Protein AF-A0AA35XYE5-F1 (afdb_monomer_lite)

Secondary structure (DSSP, 8-state):
------SS-TT---HHHHHHHHHHHT--HHHHHHHH---HHHHHHHHTT-S---HHHHHHHHHHHHHTTEEEPSSS-EEE--EEEEEETTS-STT--TT-EEEEEE-TTS-EEEEETTTTEEEEEPPPPSSSGGGGGB--TT-EEEEEEEEEEEETTTEEEEEEEEEEPP-

Foldseek 3Di:
DDPDPPDDPFQFAALLLLVVLCVVVVHDLVRLCVQLVPHSVLNVCRNVVHDDRDPSSRVSSVVSSVQLQWDDDPDNDIDRQKAKFKAFPPPPCPVPDFFFKWAWADDVVDAIWIATPVVRDIGGTHDADPDDDRRVRYDDHGWIFTWHDWDWDQDPPRGIMIMTMGRTDDD

Structure (mmCIF, N/CA/C/O backbone):
data_AF-A0AA35XYE5-F1
#
_entry.id   AF-A0AA35XYE5-F1
#
loop_
_atom_site.group_PDB
_atom_site.id
_atom_site.type_symbol
_atom_site.label_atom_id
_atom_site.label_alt_id
_atom_site.label_comp_id
_atom_site.label_asym_id
_atom_site.label_entity_id
_atom_site.label_seq_id
_atom_site.pdbx_PDB_ins_code
_atom_site.Cartn_x
_atom_site.Cartn_y
_atom_site.Cartn_z
_atom_site.occupancy
_atom_site.B_iso_or_equiv
_atom_site.auth_seq_id
_atom_site.auth_comp_id
_atom_site.auth_asym_id
_atom_site.auth_atom_id
_atom_site.pdbx_PDB_model_num
ATOM 1 N N . MET A 1 1 ? 33.658 16.840 -11.498 1.00 44.03 1 MET A N 1
ATOM 2 C CA . MET A 1 1 ? 32.691 17.899 -11.143 1.00 44.03 1 MET A CA 1
ATOM 3 C C . MET A 1 1 ? 32.226 18.553 -12.427 1.00 44.03 1 MET A C 1
ATOM 5 O O . MET A 1 1 ? 33.069 19.090 -13.125 1.00 44.03 1 MET A O 1
ATOM 9 N N . ASN A 1 2 ? 30.936 18.456 -12.747 1.00 29.61 2 ASN A N 1
ATOM 10 C CA . ASN A 1 2 ? 30.182 19.556 -13.344 1.00 29.61 2 ASN A CA 1
ATOM 11 C C . ASN A 1 2 ? 28.693 19.303 -13.117 1.00 29.61 2 ASN A C 1
ATOM 13 O O . ASN A 1 2 ? 28.099 18.370 -13.646 1.00 29.61 2 ASN A O 1
ATOM 17 N N . ALA A 1 3 ? 28.139 20.131 -12.239 1.00 42.34 3 ALA A N 1
ATOM 18 C CA . ALA A 1 3 ? 26.723 20.276 -11.997 1.00 42.34 3 ALA A CA 1
ATOM 19 C C . ALA A 1 3 ? 26.145 21.119 -13.141 1.00 42.34 3 ALA A C 1
ATOM 21 O O . ALA A 1 3 ? 26.309 22.333 -13.128 1.00 42.34 3 ALA A O 1
ATOM 22 N N . SER A 1 4 ? 25.531 20.489 -14.147 1.00 43.84 4 SER A N 1
ATOM 23 C CA . SER A 1 4 ? 24.772 21.215 -15.181 1.00 43.84 4 SER A CA 1
ATOM 24 C C . SER A 1 4 ? 23.775 20.345 -15.966 1.00 43.84 4 SER A C 1
ATOM 26 O O . SER A 1 4 ? 23.564 20.578 -17.148 1.00 43.84 4 SER A O 1
ATOM 28 N N . GLU A 1 5 ? 23.124 19.370 -15.325 1.00 40.25 5 GLU A N 1
ATOM 29 C CA . GLU A 1 5 ? 21.959 18.662 -15.903 1.00 40.25 5 GLU A CA 1
ATOM 30 C C . GLU A 1 5 ? 20.871 18.426 -14.839 1.00 40.25 5 GLU A C 1
ATOM 32 O O . GLU A 1 5 ? 20.213 17.391 -14.779 1.00 40.25 5 GLU A O 1
ATOM 37 N N . LYS A 1 6 ? 20.670 19.402 -13.943 1.00 41.97 6 LYS A N 1
ATOM 38 C CA . LYS A 1 6 ? 19.519 19.408 -13.028 1.00 41.97 6 LYS A CA 1
ATOM 39 C C . LYS A 1 6 ? 18.298 19.969 -13.756 1.00 41.97 6 LYS A C 1
ATOM 41 O O . LYS A 1 6 ? 17.908 21.110 -13.544 1.00 41.97 6 LYS A O 1
ATOM 46 N N . GLY A 1 7 ? 17.732 19.159 -14.640 1.00 36.69 7 GLY A N 1
ATOM 47 C CA . GLY A 1 7 ? 16.488 19.442 -15.343 1.00 36.69 7 GLY A CA 1
ATOM 48 C C . GLY A 1 7 ? 15.823 18.134 -15.753 1.00 36.69 7 GLY A C 1
ATOM 49 O O . GLY A 1 7 ? 16.265 17.487 -16.692 1.00 36.69 7 GLY A O 1
ATOM 50 N N . THR A 1 8 ? 14.759 17.760 -15.038 1.00 35.00 8 THR A N 1
ATOM 51 C CA . THR A 1 8 ? 13.732 16.813 -15.514 1.00 35.00 8 THR A CA 1
ATOM 52 C C . THR A 1 8 ? 14.114 15.321 -15.601 1.00 35.00 8 THR A C 1
ATOM 54 O O . THR A 1 8 ? 13.847 14.671 -16.605 1.00 35.00 8 THR A O 1
ATOM 57 N N . TYR A 1 9 ? 14.635 14.721 -14.522 1.00 42.94 9 TYR A N 1
ATOM 58 C CA . TYR A 1 9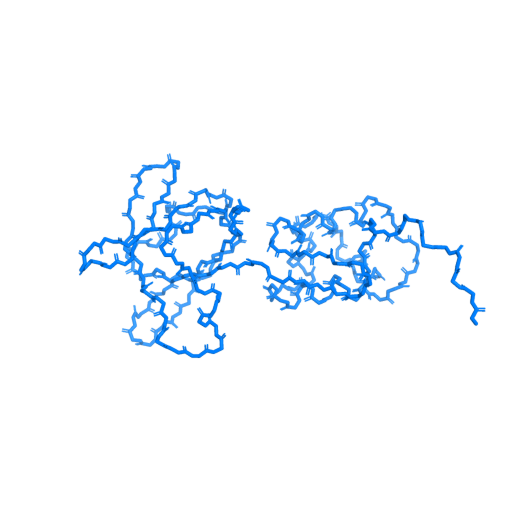 ? 14.663 13.247 -14.356 1.00 42.94 9 TYR A CA 1
ATOM 59 C C . TYR A 1 9 ? 13.956 12.754 -13.072 1.00 42.94 9 TYR A C 1
ATOM 61 O O . TYR A 1 9 ? 14.234 11.668 -12.582 1.00 42.94 9 TYR A O 1
ATOM 69 N N . SER A 1 10 ? 12.986 13.516 -12.552 1.00 53.81 10 SER A N 1
ATOM 70 C CA . SER A 1 10 ? 12.142 13.146 -11.389 1.00 53.81 10 SER A CA 1
ATOM 71 C C . SER A 1 10 ? 11.031 12.113 -11.727 1.00 53.81 10 SER A C 1
ATOM 73 O O . SER A 1 10 ? 10.272 11.644 -10.877 1.00 53.81 10 SER A O 1
ATOM 75 N N . ALA A 1 11 ? 10.906 11.724 -13.003 1.00 61.72 11 ALA A N 1
ATOM 76 C CA . ALA A 1 11 ? 9.786 10.918 -13.500 1.00 61.72 11 ALA A CA 1
ATOM 77 C C . ALA A 1 11 ? 10.016 9.390 -13.468 1.00 61.72 11 ALA A C 1
ATOM 79 O O . ALA A 1 11 ? 9.043 8.633 -13.482 1.00 61.72 11 ALA A O 1
ATOM 80 N N . ILE A 1 12 ? 11.264 8.915 -13.422 1.00 83.44 12 ILE A N 1
ATOM 81 C CA . ILE A 1 12 ? 11.596 7.497 -13.639 1.00 83.44 12 ILE A CA 1
ATOM 82 C C . ILE A 1 12 ? 11.957 6.823 -12.314 1.00 83.44 12 ILE A C 1
ATOM 84 O O . ILE A 1 12 ? 12.936 7.202 -11.681 1.00 83.44 12 ILE A O 1
ATOM 88 N N . VAL A 1 13 ? 11.201 5.789 -11.930 1.00 91.25 13 VAL A N 1
ATOM 89 C CA . VAL A 1 13 ? 11.559 4.929 -10.790 1.00 91.25 13 VAL A CA 1
ATOM 90 C C . VAL A 1 13 ? 12.762 4.053 -11.131 1.00 91.25 13 VAL A C 1
ATOM 92 O O . VAL A 1 13 ? 12.836 3.489 -12.227 1.00 91.25 13 VAL A O 1
ATOM 95 N N . THR A 1 14 ? 13.704 3.917 -10.199 1.00 92.81 14 THR A N 1
ATOM 96 C CA . THR A 1 14 ? 14.903 3.089 -10.391 1.00 92.81 14 THR A CA 1
ATOM 97 C C . THR A 1 14 ? 14.661 1.623 -9.994 1.00 92.81 14 THR A C 1
ATOM 99 O O . THR A 1 14 ? 13.768 1.322 -9.194 1.00 92.81 14 THR A O 1
ATOM 102 N N . PRO A 1 15 ? 15.478 0.668 -10.487 1.00 94.31 15 PRO A N 1
ATOM 103 C CA . PRO A 1 15 ? 15.448 -0.721 -10.019 1.00 94.31 15 PRO A CA 1
ATOM 104 C C . PRO A 1 15 ? 15.622 -0.855 -8.500 1.00 94.31 15 PRO A C 1
ATOM 106 O O . PRO A 1 15 ? 14.978 -1.692 -7.868 1.00 94.31 15 PRO A O 1
ATOM 109 N N . GLY A 1 16 ? 16.488 -0.022 -7.910 1.00 93.94 16 GLY A N 1
ATOM 110 C CA . GLY A 1 16 ? 16.721 0.017 -6.466 1.00 93.94 16 GLY A CA 1
ATOM 111 C C . GLY A 1 16 ? 15.482 0.468 -5.700 1.00 93.94 16 GLY A C 1
ATOM 112 O O . GLY A 1 16 ? 15.083 -0.200 -4.746 1.00 93.94 16 GLY A O 1
ATOM 113 N N . GLN A 1 17 ? 14.829 1.529 -6.175 1.00 95.06 17 GLN A N 1
ATOM 114 C CA . GLN A 1 17 ? 13.583 2.025 -5.600 1.00 95.06 17 GLN A CA 1
ATOM 115 C C . GLN A 1 17 ? 12.458 0.992 -5.682 1.00 95.06 17 GLN A C 1
ATOM 117 O O . GLN A 1 17 ? 11.778 0.758 -4.688 1.00 95.06 17 GLN A O 1
ATOM 122 N N . VAL A 1 18 ? 12.288 0.308 -6.818 1.00 96.19 18 VAL A N 1
ATOM 123 C CA . VAL A 1 18 ? 11.264 -0.743 -6.936 1.00 96.19 18 VAL A CA 1
ATOM 124 C C . VAL A 1 18 ? 11.517 -1.878 -5.943 1.00 96.19 18 VAL A C 1
ATOM 126 O O . VAL A 1 18 ? 10.587 -2.282 -5.248 1.00 96.19 18 VAL A O 1
ATOM 129 N N . ARG A 1 19 ? 12.766 -2.340 -5.781 1.00 96.38 19 ARG A N 1
ATOM 130 C CA . ARG A 1 19 ? 13.094 -3.353 -4.760 1.00 96.38 19 ARG A CA 1
ATOM 131 C C . ARG A 1 19 ? 12.811 -2.864 -3.339 1.00 96.38 19 ARG A C 1
ATOM 133 O O . ARG A 1 19 ? 12.263 -3.623 -2.542 1.00 96.38 19 ARG A O 1
ATOM 140 N N . ALA A 1 20 ? 13.180 -1.623 -3.024 1.00 95.62 20 ALA A N 1
ATOM 141 C CA . ALA A 1 20 ? 12.964 -1.030 -1.705 1.00 95.62 20 ALA A CA 1
ATOM 142 C C . ALA A 1 20 ? 11.468 -0.892 -1.383 1.00 95.62 20 ALA A C 1
ATOM 144 O O . ALA A 1 20 ? 11.019 -1.359 -0.338 1.00 95.62 20 ALA A O 1
ATOM 145 N N . ALA A 1 21 ? 10.686 -0.347 -2.316 1.00 96.19 21 ALA A N 1
ATOM 146 C CA . ALA A 1 21 ? 9.233 -0.237 -2.226 1.00 96.19 21 ALA A CA 1
ATOM 147 C C . ALA A 1 21 ? 8.584 -1.606 -1.973 1.00 96.19 21 ALA A C 1
ATOM 149 O O . ALA A 1 21 ? 7.776 -1.787 -1.063 1.00 96.19 21 ALA A O 1
ATOM 150 N N . ARG A 1 22 ? 9.008 -2.617 -2.736 1.00 96.31 22 ARG A N 1
ATOM 151 C CA . ARG A 1 22 ? 8.507 -3.985 -2.606 1.00 96.31 22 ARG A CA 1
ATOM 152 C C . ARG A 1 22 ? 8.861 -4.604 -1.248 1.00 96.31 22 ARG A C 1
ATOM 154 O O . ARG A 1 22 ? 8.051 -5.340 -0.688 1.00 96.31 22 ARG A O 1
ATOM 161 N N . ALA A 1 23 ? 10.031 -4.276 -0.696 1.00 94.81 23 ALA A N 1
ATOM 162 C CA . ALA A 1 23 ? 10.437 -4.692 0.644 1.00 94.81 23 ALA A CA 1
ATOM 163 C C . ALA A 1 23 ? 9.589 -4.032 1.747 1.00 94.81 23 ALA A C 1
ATOM 165 O O . ALA A 1 23 ? 9.151 -4.742 2.650 1.00 94.81 23 ALA A O 1
ATOM 166 N N . PHE A 1 24 ? 9.285 -2.730 1.652 1.00 92.56 24 PHE A N 1
ATOM 167 C CA . PHE A 1 24 ? 8.374 -2.049 2.590 1.00 92.56 24 PHE A CA 1
ATOM 168 C C . PHE A 1 24 ? 6.980 -2.687 2.611 1.00 92.56 24 PHE A C 1
ATOM 170 O O . PHE A 1 24 ? 6.405 -2.949 3.671 1.00 92.56 24 PHE A O 1
ATOM 177 N N . LEU A 1 25 ? 6.459 -3.004 1.426 1.00 92.38 25 LEU A N 1
ATOM 178 C CA . LEU A 1 25 ? 5.153 -3.641 1.259 1.00 92.38 25 LEU A CA 1
ATOM 179 C C . LEU A 1 25 ? 5.158 -5.133 1.649 1.00 92.38 25 LEU A C 1
ATOM 181 O O . LEU A 1 25 ? 4.101 -5.733 1.870 1.00 92.38 25 LEU A O 1
ATOM 185 N N . GLY A 1 26 ? 6.340 -5.747 1.756 1.00 92.62 26 GLY A N 1
ATOM 186 C CA . GLY A 1 26 ? 6.492 -7.190 1.933 1.00 92.62 26 GLY A CA 1
ATOM 187 C C . GLY A 1 26 ? 5.952 -7.988 0.743 1.00 92.62 26 GLY A C 1
ATOM 188 O O . GLY A 1 26 ? 5.452 -9.094 0.930 1.00 92.62 26 GLY A O 1
ATOM 189 N N . TRP A 1 27 ? 5.993 -7.415 -0.462 1.00 95.44 27 TRP A N 1
ATOM 190 C CA . TRP A 1 27 ? 5.509 -8.044 -1.689 1.00 95.44 27 TRP A CA 1
ATOM 191 C C . TRP A 1 27 ? 6.585 -8.935 -2.320 1.00 95.44 27 TRP A C 1
ATOM 193 O O . TRP A 1 27 ? 7.779 -8.613 -2.356 1.00 95.44 27 TRP A O 1
ATOM 203 N N . SER A 1 28 ? 6.167 -10.065 -2.882 1.00 97.00 28 SER A N 1
ATOM 204 C CA . SER A 1 28 ? 7.027 -10.863 -3.757 1.00 97.00 28 SER A CA 1
ATOM 205 C C . SER A 1 28 ? 7.089 -10.237 -5.160 1.00 97.00 28 SER A C 1
ATOM 207 O O . SER A 1 28 ? 6.324 -9.331 -5.497 1.00 97.00 28 SER A O 1
ATOM 209 N N . GLN A 1 29 ? 8.007 -10.707 -6.008 1.00 98.00 29 GLN A N 1
ATOM 210 C CA . GLN A 1 29 ? 7.992 -10.333 -7.429 1.00 98.00 29 GLN A CA 1
ATOM 211 C C . GLN A 1 29 ? 6.716 -10.818 -8.133 1.00 98.00 29 GLN A C 1
ATOM 213 O O . GLN A 1 29 ? 6.258 -10.162 -9.063 1.00 98.00 29 GLN A O 1
ATOM 218 N N . ASP A 1 30 ? 6.145 -11.945 -7.695 1.00 98.06 30 ASP A N 1
ATOM 219 C CA . ASP A 1 30 ? 4.867 -12.447 -8.210 1.00 98.06 30 ASP A CA 1
ATOM 220 C C . ASP A 1 30 ? 3.721 -11.500 -7.853 1.00 98.06 30 ASP A C 1
ATOM 222 O O . ASP A 1 30 ? 2.976 -11.088 -8.735 1.00 98.06 30 ASP A O 1
ATOM 226 N N . GLU A 1 31 ? 3.661 -11.062 -6.596 1.00 96.62 31 GLU A N 1
ATOM 227 C CA . GLU A 1 31 ? 2.663 -10.109 -6.102 1.00 96.62 31 GLU A CA 1
ATOM 228 C C . GLU A 1 31 ? 2.724 -8.785 -6.882 1.00 96.62 31 GLU A C 1
ATOM 230 O O . GLU A 1 31 ? 1.713 -8.305 -7.395 1.00 96.62 31 GLU A O 1
ATOM 235 N N . LEU A 1 32 ? 3.921 -8.202 -7.043 1.00 97.81 32 LEU A N 1
ATOM 236 C CA . LEU A 1 32 ? 4.065 -6.968 -7.822 1.00 97.81 32 LEU A CA 1
ATOM 237 C C . LEU A 1 32 ? 3.729 -7.194 -9.302 1.00 97.81 32 LEU A C 1
ATOM 239 O O . LEU A 1 32 ? 3.139 -6.317 -9.930 1.00 97.81 32 LEU A O 1
ATOM 243 N N . SER A 1 33 ? 4.074 -8.351 -9.868 1.00 98.31 33 SER A N 1
ATOM 244 C CA . SER A 1 33 ? 3.712 -8.703 -11.244 1.00 98.31 33 SER A CA 1
ATOM 245 C C . SER A 1 33 ? 2.193 -8.757 -11.428 1.00 98.31 33 SER A C 1
ATOM 247 O O . SER A 1 33 ? 1.667 -8.174 -12.377 1.00 98.31 33 SER A O 1
ATOM 249 N N . GLU A 1 34 ? 1.482 -9.394 -10.500 1.00 97.44 34 GLU A N 1
ATOM 250 C CA . GLU A 1 34 ? 0.028 -9.522 -10.529 1.00 97.44 34 GLU A CA 1
ATOM 251 C C . GLU A 1 34 ? -0.679 -8.174 -10.367 1.00 97.44 34 GLU A C 1
ATOM 253 O O . GLU A 1 34 ? -1.616 -7.879 -11.119 1.00 97.44 34 GLU A O 1
ATOM 258 N N . ARG A 1 35 ? -0.211 -7.337 -9.435 1.00 95.75 35 ARG A N 1
ATOM 259 C CA . ARG A 1 35 ? -0.783 -6.009 -9.172 1.00 95.75 35 ARG A CA 1
ATOM 260 C C . ARG A 1 35 ? -0.515 -5.032 -10.318 1.00 95.75 35 ARG A C 1
ATOM 262 O O . ARG A 1 35 ? -1.442 -4.389 -10.795 1.00 95.75 35 ARG A O 1
ATOM 269 N N . SER A 1 36 ? 0.720 -4.983 -10.822 1.00 97.00 36 SER A N 1
ATOM 270 C CA . SER A 1 36 ? 1.118 -4.036 -11.881 1.00 97.00 36 SER A CA 1
ATOM 271 C C . SER A 1 36 ? 0.787 -4.480 -13.302 1.00 97.00 36 SER A C 1
ATOM 273 O O . SER A 1 36 ? 0.973 -3.715 -14.249 1.00 97.00 36 SER A O 1
ATOM 275 N N . LYS A 1 37 ? 0.366 -5.738 -13.481 1.00 97.81 37 LYS A N 1
ATOM 276 C CA . LYS A 1 37 ? 0.199 -6.390 -14.792 1.00 97.81 37 LYS A CA 1
ATOM 277 C C . LYS A 1 37 ? 1.479 -6.406 -15.641 1.00 97.81 37 LYS A C 1
ATOM 279 O O . LYS A 1 37 ? 1.436 -6.716 -16.832 1.00 97.81 37 LYS A O 1
ATOM 284 N N . VAL A 1 38 ? 2.637 -6.132 -15.039 1.00 97.69 38 VAL A N 1
ATOM 285 C CA . VAL A 1 38 ? 3.946 -6.290 -15.675 1.00 97.69 38 VAL A CA 1
ATOM 286 C C . VAL A 1 38 ? 4.365 -7.753 -15.553 1.00 97.69 38 VAL A C 1
ATOM 288 O O . VAL A 1 38 ? 4.408 -8.270 -14.439 1.00 97.69 38 VAL A O 1
ATOM 291 N N . PRO A 1 39 ? 4.734 -8.443 -16.648 1.00 97.81 39 PRO A N 1
ATOM 292 C CA . PRO A 1 39 ? 5.170 -9.833 -16.568 1.00 97.81 39 PRO A CA 1
ATOM 293 C C . PRO A 1 39 ? 6.368 -10.011 -15.628 1.00 97.81 39 PRO A C 1
ATOM 295 O O . PRO A 1 39 ? 7.351 -9.274 -15.736 1.00 97.81 39 PRO A O 1
ATOM 298 N N . LYS A 1 40 ? 6.345 -11.041 -14.771 1.00 97.75 40 LYS A N 1
ATOM 299 C CA . LYS A 1 40 ? 7.413 -11.325 -13.795 1.00 97.75 40 LYS A CA 1
ATOM 300 C C . LYS A 1 40 ? 8.813 -11.318 -14.410 1.00 97.75 40 LYS A C 1
ATOM 302 O O . LYS A 1 40 ? 9.734 -10.741 -13.846 1.00 97.75 40 LYS A O 1
ATOM 307 N N . ARG A 1 41 ? 8.987 -11.914 -15.598 1.00 97.00 41 ARG A N 1
ATOM 308 C CA . ARG A 1 41 ? 10.283 -11.926 -16.302 1.00 97.00 41 ARG A CA 1
ATOM 309 C C . ARG A 1 41 ? 10.772 -10.512 -16.639 1.00 97.00 41 ARG A C 1
ATOM 311 O O . ARG A 1 41 ? 11.967 -10.248 -16.550 1.00 97.00 41 ARG A O 1
ATOM 318 N N . THR A 1 42 ? 9.864 -9.615 -17.014 1.00 96.31 42 THR A N 1
ATOM 319 C CA . THR A 1 42 ? 10.170 -8.201 -17.262 1.00 96.31 42 THR A CA 1
ATOM 320 C C . THR A 1 42 ? 10.541 -7.494 -15.964 1.00 96.31 42 THR A C 1
ATOM 322 O O . THR A 1 42 ? 11.532 -6.772 -15.946 1.00 96.31 42 THR A O 1
ATOM 325 N N . LEU A 1 43 ? 9.804 -7.750 -14.877 1.00 96.81 43 LEU A N 1
ATOM 326 C CA . LEU A 1 43 ? 10.112 -7.204 -13.554 1.00 96.81 43 LEU A CA 1
ATOM 327 C C . LEU A 1 43 ? 11.494 -7.653 -13.054 1.00 96.81 43 LEU A C 1
ATOM 329 O O . LEU A 1 43 ? 12.262 -6.816 -12.601 1.00 96.81 43 LEU A O 1
ATOM 333 N N . ILE A 1 44 ? 11.845 -8.937 -13.187 1.00 97.12 44 ILE A N 1
ATOM 334 C CA . ILE A 1 44 ? 13.166 -9.461 -12.795 1.00 97.12 44 ILE A CA 1
ATOM 335 C C . ILE A 1 44 ? 14.281 -8.739 -13.552 1.00 97.12 44 ILE A C 1
ATOM 337 O O . ILE A 1 44 ? 15.214 -8.239 -12.932 1.00 97.12 44 ILE A O 1
ATOM 341 N N . ARG A 1 45 ? 14.170 -8.641 -14.883 1.00 95.50 45 ARG A N 1
ATOM 342 C CA . ARG A 1 45 ? 15.170 -7.944 -15.707 1.00 95.50 45 ARG A CA 1
ATOM 343 C C . ARG A 1 45 ? 15.276 -6.469 -15.337 1.00 95.50 45 ARG A C 1
ATOM 345 O O . ARG A 1 45 ? 16.381 -5.955 -15.212 1.00 95.50 45 ARG A O 1
ATOM 352 N N . PHE A 1 46 ? 14.138 -5.811 -15.112 1.00 95.19 46 PHE A N 1
ATOM 353 C CA . PHE A 1 46 ? 14.109 -4.431 -14.645 1.00 95.19 46 PHE A CA 1
ATOM 354 C C . PHE A 1 46 ? 14.826 -4.285 -13.299 1.00 95.19 46 PHE A C 1
ATOM 356 O O . PHE A 1 46 ? 15.733 -3.468 -13.187 1.00 95.19 46 PHE A O 1
ATOM 363 N N . GLU A 1 47 ? 14.489 -5.110 -12.302 1.00 94.81 47 GLU A N 1
ATOM 364 C CA . GLU A 1 47 ? 15.148 -5.094 -10.994 1.00 94.81 47 GLU A CA 1
ATOM 365 C C . GLU A 1 47 ? 16.647 -5.424 -11.101 1.00 94.81 47 GLU A C 1
ATOM 367 O O . GLU A 1 47 ? 17.431 -4.885 -10.334 1.00 94.81 47 GLU A O 1
ATOM 372 N N . MET A 1 48 ? 17.092 -6.241 -12.056 1.00 94.81 48 MET A N 1
ATOM 373 C CA . MET A 1 48 ? 18.521 -6.507 -12.287 1.00 94.81 48 MET A CA 1
ATOM 374 C C . MET A 1 48 ? 19.251 -5.375 -13.032 1.00 94.81 48 MET A C 1
ATOM 376 O O . MET A 1 48 ? 20.472 -5.419 -13.153 1.00 94.81 48 MET A O 1
ATOM 380 N N . GLY A 1 49 ? 18.537 -4.352 -13.514 1.00 90.81 49 GLY A N 1
ATOM 381 C CA . GLY A 1 49 ? 19.109 -3.299 -14.358 1.00 90.81 49 GLY A CA 1
ATOM 382 C C . GLY A 1 49 ? 19.454 -3.784 -15.771 1.00 90.81 49 GLY A C 1
ATOM 383 O O . GLY A 1 49 ? 20.300 -3.197 -16.442 1.00 90.81 49 GLY A O 1
ATOM 384 N N . GLU A 1 50 ? 18.827 -4.869 -16.227 1.00 91.88 50 GLU A N 1
ATOM 385 C CA . GLU A 1 50 ? 19.119 -5.492 -17.512 1.00 91.88 50 GLU A CA 1
ATOM 386 C C . GLU A 1 50 ? 18.243 -4.953 -18.647 1.00 91.88 50 GLU A C 1
ATOM 388 O O . GLU A 1 50 ? 17.019 -5.118 -18.670 1.00 91.88 50 GLU A O 1
ATOM 393 N N . GLY A 1 51 ? 18.901 -4.444 -19.689 1.00 86.94 51 GLY A N 1
ATOM 394 C CA . GLY A 1 51 ? 18.246 -3.940 -20.893 1.00 86.94 51 GLY A CA 1
ATOM 395 C C . GLY A 1 51 ? 17.584 -2.576 -20.695 1.00 86.94 51 GLY A C 1
ATOM 396 O O . GLY A 1 51 ? 17.692 -1.950 -19.647 1.00 86.94 51 GLY A O 1
ATOM 397 N N . ILE A 1 52 ? 16.904 -2.102 -21.741 1.00 86.62 52 ILE A N 1
ATOM 398 C CA . ILE A 1 52 ? 16.209 -0.811 -21.727 1.00 86.62 52 ILE A CA 1
ATOM 399 C C . ILE A 1 52 ? 14.725 -1.076 -21.443 1.00 86.62 52 ILE A C 1
ATOM 401 O O . ILE A 1 52 ? 14.042 -1.655 -22.298 1.00 86.62 52 ILE A O 1
ATOM 405 N N . PRO A 1 53 ? 14.206 -0.709 -20.258 1.00 88.19 53 PRO A N 1
ATOM 406 C CA . PRO A 1 53 ? 12.798 -0.895 -19.950 1.00 88.19 53 PRO A CA 1
ATOM 407 C C . PRO A 1 53 ? 11.920 0.023 -20.795 1.00 88.19 53 PRO A C 1
ATOM 409 O O . PRO A 1 53 ? 12.285 1.147 -21.139 1.00 88.19 53 PRO A O 1
ATOM 412 N N . ARG A 1 54 ? 10.715 -0.454 -21.109 1.00 92.00 54 ARG A N 1
ATOM 413 C CA . ARG A 1 54 ? 9.708 0.377 -21.769 1.00 92.00 54 ARG A CA 1
ATOM 414 C C . ARG A 1 54 ? 9.196 1.420 -20.782 1.00 92.00 54 ARG A C 1
ATOM 416 O O . ARG A 1 54 ? 8.957 1.097 -19.619 1.00 92.00 54 ARG A O 1
ATOM 423 N N . LEU A 1 55 ? 8.928 2.632 -21.265 1.00 91.69 55 LEU A N 1
ATOM 424 C CA . LEU A 1 55 ? 8.320 3.687 -20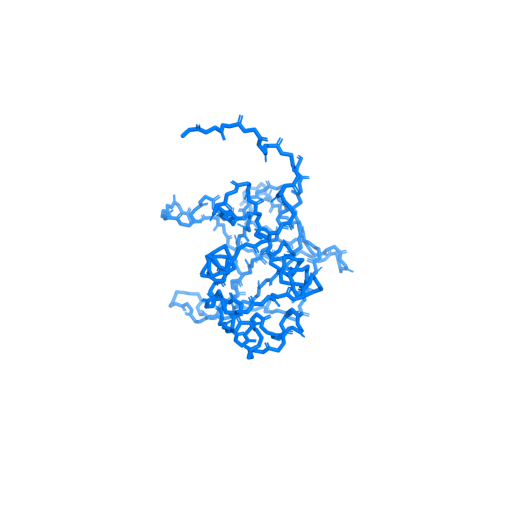.445 1.00 91.69 55 LEU A CA 1
ATOM 425 C C . LEU A 1 55 ? 6.988 3.242 -19.829 1.00 91.69 55 LEU A C 1
ATOM 427 O O . LEU A 1 55 ? 6.728 3.535 -18.670 1.00 91.69 55 LEU A O 1
ATOM 431 N N . SER A 1 56 ? 6.188 2.457 -20.558 1.00 92.88 56 SER A N 1
ATOM 432 C CA . SER A 1 56 ? 4.939 1.892 -20.034 1.00 92.88 56 SER A CA 1
ATOM 433 C C . SER A 1 56 ? 5.155 0.932 -18.862 1.00 92.88 56 SER A C 1
ATOM 435 O O . SER A 1 56 ? 4.339 0.894 -17.951 1.00 92.88 56 SER A O 1
ATOM 437 N N . THR A 1 57 ? 6.261 0.182 -18.850 1.00 94.19 57 THR A N 1
ATOM 438 C CA . THR A 1 57 ? 6.630 -0.682 -17.723 1.00 94.19 57 THR A CA 1
ATOM 439 C C . THR A 1 57 ? 7.004 0.149 -16.504 1.00 94.19 57 THR A C 1
ATOM 441 O O . THR A 1 57 ? 6.505 -0.124 -15.420 1.00 94.19 57 THR A O 1
ATOM 444 N N . ILE A 1 58 ? 7.840 1.177 -16.679 1.00 94.12 58 ILE A N 1
ATOM 445 C CA . ILE A 1 58 ? 8.229 2.086 -15.589 1.00 94.12 58 ILE A CA 1
ATOM 446 C C . ILE A 1 58 ? 6.985 2.759 -14.999 1.00 94.12 58 ILE A C 1
ATOM 448 O O . ILE A 1 58 ? 6.810 2.752 -13.784 1.00 94.12 58 ILE A O 1
ATOM 452 N N . ALA A 1 59 ? 6.109 3.287 -15.856 1.00 94.25 59 ALA A N 1
ATOM 453 C CA . ALA A 1 59 ? 4.877 3.947 -15.440 1.00 94.25 59 ALA A CA 1
ATOM 454 C C . ALA A 1 59 ? 3.945 2.996 -14.676 1.00 94.25 59 ALA A C 1
ATOM 456 O O . ALA A 1 59 ? 3.472 3.355 -13.605 1.00 94.25 59 ALA A O 1
ATOM 457 N N . ALA A 1 60 ? 3.738 1.770 -15.172 1.00 96.62 60 ALA A N 1
ATOM 458 C CA . ALA A 1 60 ? 2.893 0.781 -14.503 1.00 96.62 60 ALA A CA 1
ATOM 459 C C . ALA A 1 60 ? 3.441 0.379 -13.125 1.00 96.62 60 ALA A C 1
ATOM 461 O O . ALA A 1 60 ? 2.682 0.289 -12.162 1.00 96.62 60 ALA A O 1
ATOM 462 N N . LEU A 1 61 ? 4.758 0.164 -13.008 1.00 96.56 61 LEU A N 1
ATOM 463 C CA . LEU A 1 61 ? 5.391 -0.144 -11.722 1.00 96.56 61 LEU A CA 1
ATOM 464 C C . LEU A 1 61 ? 5.268 1.027 -10.745 1.00 96.56 61 LEU A C 1
ATOM 466 O O . LEU A 1 61 ? 4.912 0.808 -9.589 1.00 96.56 61 LEU A O 1
ATOM 470 N N . ARG A 1 62 ? 5.534 2.252 -11.211 1.00 95.44 62 ARG A N 1
ATOM 471 C CA . ARG A 1 62 ? 5.418 3.469 -10.404 1.00 95.44 62 ARG A CA 1
ATOM 472 C C . ARG A 1 62 ? 3.993 3.660 -9.887 1.00 95.44 62 ARG A C 1
ATOM 474 O O . ARG A 1 62 ? 3.818 3.693 -8.677 1.00 95.44 62 ARG A O 1
ATOM 481 N N . ASP A 1 63 ? 3.002 3.685 -10.778 1.00 95.44 63 ASP A N 1
ATOM 482 C CA . ASP A 1 63 ? 1.583 3.874 -10.433 1.00 95.44 63 ASP A CA 1
ATOM 483 C C . ASP A 1 63 ? 1.099 2.807 -9.441 1.00 95.44 63 ASP A C 1
ATOM 485 O O . ASP A 1 63 ? 0.483 3.123 -8.429 1.00 95.44 63 ASP A O 1
ATOM 489 N N . THR A 1 64 ? 1.461 1.540 -9.660 1.00 96.62 64 THR A N 1
ATOM 490 C CA . THR A 1 64 ? 1.079 0.444 -8.751 1.00 96.62 64 THR A CA 1
ATOM 491 C C . THR A 1 64 ? 1.646 0.630 -7.344 1.00 96.62 64 THR A C 1
ATOM 493 O O . THR A 1 64 ? 0.959 0.377 -6.355 1.00 96.62 64 THR A O 1
ATOM 496 N N . LEU A 1 65 ? 2.913 1.036 -7.239 1.00 96.50 65 LEU A N 1
ATOM 497 C CA . LEU A 1 65 ? 3.580 1.222 -5.952 1.00 96.50 65 LEU A CA 1
ATOM 498 C C . LEU A 1 65 ? 3.107 2.511 -5.261 1.00 96.50 65 LEU A C 1
ATOM 500 O O . LEU A 1 65 ? 2.895 2.495 -4.050 1.00 96.50 65 LEU A O 1
ATOM 504 N N . GLU A 1 66 ? 2.873 3.588 -6.014 1.00 95.19 66 GLU A N 1
ATOM 505 C CA . GLU A 1 66 ? 2.307 4.848 -5.507 1.00 95.19 66 GLU A CA 1
ATOM 506 C C . GLU A 1 66 ? 0.894 4.647 -4.956 1.00 95.19 66 GLU A C 1
ATOM 508 O O . GLU A 1 66 ? 0.614 5.058 -3.830 1.00 95.19 66 GLU A O 1
ATOM 513 N N . ARG A 1 67 ? 0.036 3.902 -5.664 1.00 94.06 67 ARG A N 1
ATOM 514 C CA . ARG A 1 67 ? -1.293 3.506 -5.165 1.00 94.06 67 ARG A CA 1
ATOM 515 C C . ARG A 1 67 ? 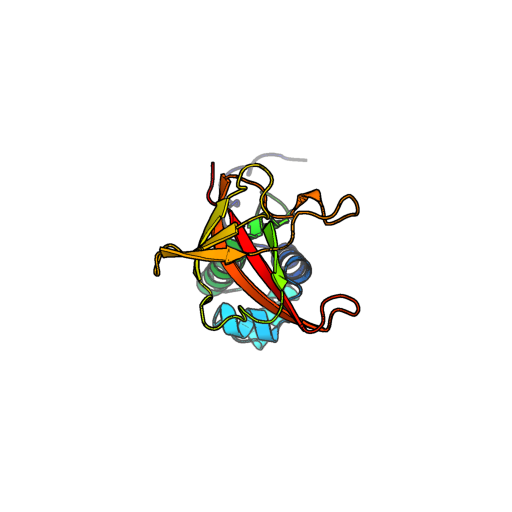-1.237 2.675 -3.890 1.00 94.06 67 ARG A C 1
ATOM 517 O O . ARG A 1 67 ? -2.175 2.705 -3.107 1.00 94.06 67 ARG A O 1
ATOM 524 N N . ALA A 1 68 ? -0.141 1.956 -3.6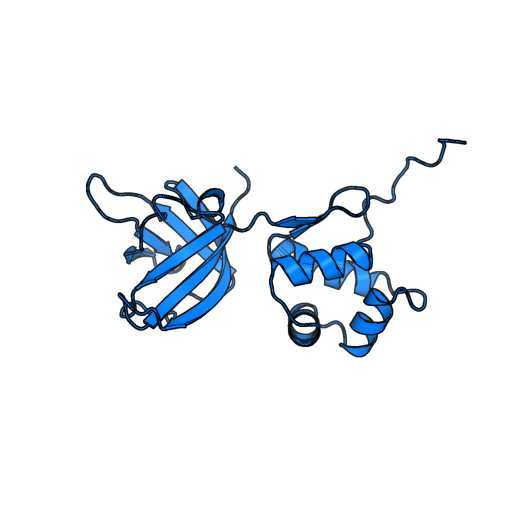62 1.00 94.94 68 ALA A N 1
ATOM 525 C CA . ALA A 1 68 ? 0.101 1.217 -2.427 1.00 94.94 68 ALA A CA 1
ATOM 526 C C . ALA A 1 68 ? 0.787 2.055 -1.333 1.00 94.94 68 ALA A C 1
ATOM 528 O O . ALA A 1 68 ? 1.230 1.500 -0.327 1.00 94.94 68 ALA A O 1
ATOM 529 N N . GLY A 1 69 ? 0.893 3.376 -1.513 1.00 94.12 69 GLY A N 1
ATOM 530 C CA . GLY A 1 69 ? 1.430 4.309 -0.522 1.00 94.12 69 GLY A CA 1
ATOM 531 C C . GLY A 1 69 ? 2.944 4.486 -0.562 1.00 94.12 69 GLY A C 1
ATOM 532 O O . GLY A 1 69 ? 3.533 4.913 0.429 1.00 94.12 69 GLY A O 1
ATOM 533 N N . GLN A 1 70 ? 3.602 4.130 -1.666 1.00 95.25 70 GLN A N 1
ATOM 534 C CA . GLN A 1 70 ? 5.037 4.365 -1.827 1.00 95.25 70 GLN A CA 1
ATOM 535 C C . GLN A 1 70 ? 5.274 5.695 -2.533 1.00 95.25 70 GLN A C 1
ATOM 537 O O . GLN A 1 70 ? 4.831 5.894 -3.656 1.00 95.25 70 GLN A O 1
ATOM 542 N N . VAL A 1 71 ? 6.014 6.599 -1.900 1.00 93.12 71 VAL A N 1
ATOM 543 C CA . VAL A 1 71 ? 6.386 7.888 -2.490 1.00 93.12 71 VAL A CA 1
ATOM 544 C C . VAL A 1 71 ? 7.854 7.851 -2.891 1.00 93.12 71 VAL A C 1
ATOM 546 O O . VAL A 1 71 ? 8.733 7.598 -2.062 1.00 93.12 71 VAL A O 1
ATOM 549 N N . PHE A 1 72 ? 8.115 8.114 -4.169 1.00 91.56 72 PHE A N 1
ATOM 550 C CA . PHE A 1 72 ? 9.456 8.154 -4.744 1.00 91.56 72 PHE A CA 1
ATOM 551 C C . PHE A 1 72 ? 10.005 9.582 -4.695 1.00 91.56 72 PHE A C 1
ATOM 553 O O . PHE A 1 72 ? 9.363 10.515 -5.174 1.00 91.56 72 PHE A O 1
ATOM 560 N N . SER A 1 73 ? 11.190 9.756 -4.111 1.00 85.00 73 SER A N 1
ATOM 561 C CA . SER A 1 73 ? 11.901 11.039 -4.091 1.00 85.00 73 SER A CA 1
ATOM 562 C C . SER A 1 73 ? 12.960 11.098 -5.190 1.00 85.00 73 SER A C 1
ATOM 564 O O . SER A 1 73 ? 13.396 10.059 -5.687 1.00 85.00 73 SER A O 1
ATOM 566 N N . ASP A 1 74 ? 13.447 12.300 -5.499 1.00 76.00 74 ASP A N 1
ATOM 567 C CA . ASP A 1 74 ? 14.624 12.463 -6.355 1.00 76.00 74 ASP A CA 1
ATOM 568 C C . ASP A 1 74 ? 15.821 11.682 -5.766 1.00 76.00 74 ASP A C 1
ATOM 570 O O . ASP A 1 74 ? 16.156 11.827 -4.587 1.00 76.00 74 ASP A O 1
ATOM 574 N N . GLY A 1 75 ? 16.452 10.825 -6.576 1.00 74.31 75 GLY A N 1
ATOM 575 C CA . GLY A 1 75 ? 17.515 9.903 -6.151 1.00 74.31 75 GLY A CA 1
ATOM 576 C C . GLY A 1 75 ? 17.020 8.465 -5.944 1.00 74.31 75 GLY A C 1
ATOM 577 O O . GLY A 1 75 ? 16.111 8.020 -6.631 1.00 74.31 75 GLY A O 1
ATOM 578 N N . ASP A 1 76 ? 17.624 7.730 -5.003 1.00 73.56 76 ASP A N 1
ATOM 579 C CA . ASP A 1 76 ? 17.309 6.310 -4.738 1.00 73.56 76 ASP A CA 1
ATOM 580 C C . ASP A 1 76 ? 16.345 6.093 -3.552 1.00 73.56 76 ASP A C 1
ATOM 582 O O . ASP A 1 76 ? 16.131 4.965 -3.103 1.00 73.56 76 ASP A O 1
ATOM 586 N N . GLY A 1 77 ? 15.764 7.168 -3.014 1.00 86.00 77 GLY A N 1
ATOM 587 C CA . GLY A 1 77 ? 14.886 7.115 -1.844 1.00 86.00 77 GLY A CA 1
ATOM 588 C C . GLY A 1 77 ? 13.465 6.646 -2.167 1.00 86.00 77 GLY A C 1
ATOM 589 O O . GLY A 1 77 ? 12.903 7.003 -3.203 1.00 86.00 77 GLY A O 1
ATOM 590 N N . VAL A 1 78 ? 12.875 5.878 -1.246 1.00 91.94 78 VAL A N 1
ATOM 591 C CA . VAL A 1 78 ? 11.446 5.525 -1.221 1.00 91.94 78 VAL A CA 1
ATOM 592 C C . VAL A 1 78 ? 10.929 5.708 0.197 1.00 91.94 78 VAL A C 1
ATOM 594 O O . VAL A 1 78 ? 11.598 5.313 1.155 1.00 91.94 78 VAL A O 1
ATOM 597 N N . LYS A 1 79 ? 9.741 6.294 0.329 1.00 92.50 79 LYS A N 1
ATOM 598 C CA . LYS A 1 79 ? 9.050 6.471 1.604 1.00 92.50 79 LYS A CA 1
ATOM 599 C C . LYS A 1 79 ? 7.730 5.706 1.601 1.00 92.50 79 LYS A C 1
ATOM 601 O O . LYS A 1 79 ? 6.913 5.909 0.711 1.00 92.50 79 LYS A O 1
ATOM 606 N N . ASP A 1 80 ? 7.508 4.904 2.637 1.00 92.69 80 ASP A N 1
ATOM 607 C CA . ASP A 1 80 ? 6.205 4.306 2.932 1.00 92.69 80 ASP A CA 1
ATOM 608 C C . ASP A 1 80 ? 5.342 5.315 3.709 1.00 92.69 80 ASP A C 1
ATOM 610 O O . ASP A 1 80 ? 5.738 5.792 4.779 1.00 92.69 80 ASP A O 1
ATOM 614 N N . THR A 1 81 ? 4.191 5.685 3.152 1.00 93.56 81 THR A N 1
ATOM 615 C CA . THR A 1 81 ? 3.222 6.596 3.783 1.00 93.56 81 THR A CA 1
ATOM 616 C C . THR A 1 81 ? 2.031 5.865 4.388 1.00 93.56 81 THR A C 1
ATOM 618 O O . THR A 1 81 ? 1.175 6.509 4.999 1.00 93.56 81 THR A O 1
ATOM 621 N N . THR A 1 82 ? 1.975 4.536 4.258 1.00 94.19 82 THR A N 1
ATOM 622 C CA . THR A 1 82 ? 0.838 3.754 4.736 1.00 94.19 82 THR A CA 1
ATOM 623 C C . THR A 1 82 ? 0.689 3.826 6.250 1.00 94.19 82 THR A C 1
ATOM 625 O O . THR A 1 82 ? 1.650 3.925 7.025 1.00 94.19 82 THR A O 1
ATOM 628 N N . LYS A 1 83 ? -0.566 3.741 6.679 1.00 94.75 83 LYS A N 1
ATOM 629 C CA . LYS A 1 83 ? -0.942 3.516 8.068 1.00 94.75 83 LYS A CA 1
ATOM 630 C C . LYS A 1 83 ? -1.638 2.177 8.203 1.00 94.75 83 LYS A C 1
ATOM 632 O O . LYS A 1 83 ? -2.084 1.588 7.219 1.00 94.75 83 LYS A O 1
ATOM 637 N N . TRP A 1 84 ? -1.708 1.671 9.426 1.00 93.00 84 TRP A N 1
ATOM 638 C CA . TRP A 1 84 ? -2.287 0.360 9.686 1.00 93.00 84 TRP A CA 1
ATOM 639 C C . TRP A 1 84 ? -3.091 0.312 10.978 1.00 93.00 84 TRP A C 1
ATOM 641 O O . TRP A 1 84 ? -2.889 1.115 11.888 1.00 93.00 84 TRP A O 1
ATOM 651 N N . PHE A 1 85 ? -3.999 -0.654 11.053 1.00 91.94 85 PHE A N 1
ATOM 652 C CA . PHE A 1 85 ? -4.767 -0.968 12.250 1.00 91.94 85 PHE A CA 1
ATOM 653 C C . PHE A 1 85 ? -5.149 -2.448 12.302 1.00 91.94 85 PHE A C 1
ATOM 655 O O . PHE A 1 85 ? -4.911 -3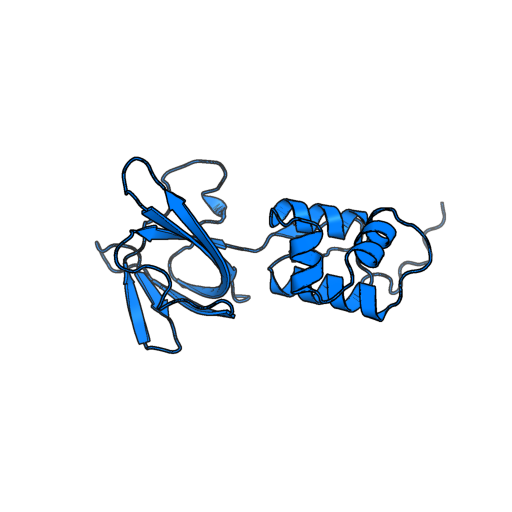.197 11.350 1.00 91.94 85 PHE A O 1
ATOM 662 N N . VAL A 1 86 ? -5.713 -2.879 13.432 1.00 89.62 86 VAL A N 1
ATOM 663 C CA . VAL A 1 86 ? -6.147 -4.264 13.646 1.00 89.62 86 VAL A CA 1
ATOM 664 C C . VAL A 1 86 ? -7.617 -4.322 14.040 1.00 89.62 86 VAL A C 1
ATOM 666 O O . VAL A 1 86 ? -8.067 -3.586 14.920 1.00 89.62 86 VAL A O 1
ATOM 669 N N . LEU A 1 87 ? -8.332 -5.252 13.413 1.00 86.88 87 LEU A N 1
ATOM 670 C CA . LEU A 1 87 ? -9.708 -5.615 13.733 1.00 86.88 87 LEU A CA 1
ATOM 671 C C . LEU A 1 87 ? -9.759 -6.995 14.419 1.00 86.88 87 LEU A C 1
ATOM 673 O O . LEU A 1 87 ? -9.102 -7.926 13.930 1.00 86.88 87 LEU A O 1
ATOM 677 N N . PRO A 1 88 ? -10.521 -7.156 15.520 1.00 82.56 88 PRO A N 1
ATOM 678 C CA . PRO A 1 88 ? -10.766 -8.461 16.145 1.00 82.56 88 PRO A CA 1
ATOM 679 C C . PRO A 1 88 ? -11.609 -9.393 15.249 1.00 82.56 88 PRO A C 1
ATOM 681 O O . PRO A 1 88 ? -12.436 -8.925 14.462 1.00 82.56 88 PRO A O 1
ATOM 684 N N . HIS A 1 89 ? -11.436 -10.723 15.359 1.00 68.75 89 HIS A N 1
ATOM 685 C CA . HIS A 1 89 ? -12.312 -11.671 14.648 1.00 68.75 89 HIS A CA 1
ATOM 686 C C . HIS A 1 89 ? -13.757 -11.569 15.138 1.00 68.75 89 HIS A C 1
ATOM 688 O O . HIS A 1 89 ? -14.016 -11.585 16.339 1.00 68.75 89 HIS A O 1
ATOM 694 N N . GLY A 1 90 ? -14.697 -11.579 14.196 1.00 53.16 90 GLY A N 1
ATOM 695 C CA . GLY A 1 90 ? -16.138 -11.435 14.443 1.00 53.16 90 GLY A CA 1
ATOM 696 C C . GLY A 1 90 ? -16.759 -10.370 13.541 1.00 53.16 90 GLY A C 1
ATOM 697 O O . GLY A 1 90 ? -17.899 -10.512 13.112 1.00 53.16 90 GLY A O 1
ATOM 698 N N . GLU A 1 91 ? -15.944 -9.394 13.140 1.00 52.00 91 GLU A N 1
ATOM 699 C CA . GLU A 1 91 ? -16.233 -8.376 12.120 1.00 52.00 91 GLU A CA 1
ATOM 700 C C . GLU A 1 91 ? -15.326 -8.553 10.882 1.00 52.00 91 GLU A C 1
ATOM 702 O O . GLU A 1 91 ? -14.936 -7.599 10.217 1.00 52.00 91 GLU A O 1
ATOM 707 N N . SER A 1 92 ? -14.929 -9.802 10.612 1.00 52.56 92 SER A N 1
ATOM 708 C CA . SER A 1 92 ? -13.977 -10.206 9.569 1.00 52.56 92 SER A CA 1
ATOM 709 C C . SER A 1 92 ? -14.328 -9.660 8.161 1.00 52.56 92 SER A C 1
ATOM 711 O O . SER A 1 92 ? -15.499 -9.393 7.894 1.00 52.56 92 SER A O 1
ATOM 713 N N . PRO A 1 93 ? -13.348 -9.587 7.228 1.00 53.72 93 PRO A N 1
ATOM 714 C CA . PRO A 1 93 ? -13.244 -8.695 6.051 1.00 53.72 93 PRO A CA 1
ATOM 715 C C . PRO A 1 93 ? -14.379 -8.636 5.024 1.00 53.72 93 PRO A C 1
ATOM 717 O O . PRO A 1 93 ? -14.238 -7.943 4.033 1.00 53.72 93 PRO A O 1
ATOM 720 N N . LYS A 1 94 ? -15.512 -9.319 5.205 1.00 59.31 94 LYS A N 1
ATOM 721 C CA . LYS A 1 94 ? -16.637 -9.242 4.257 1.00 59.31 94 LYS A CA 1
ATOM 722 C C . LYS A 1 94 ? -17.216 -7.831 4.096 1.00 59.31 94 LYS A C 1
ATOM 724 O O . LYS A 1 94 ? -18.031 -7.632 3.206 1.00 59.31 94 LYS A O 1
ATOM 729 N N . VAL A 1 95 ? -16.874 -6.903 4.988 1.00 62.47 95 VAL A N 1
ATOM 730 C CA . VAL A 1 95 ? -17.285 -5.494 4.904 1.00 62.47 95 VAL A CA 1
ATOM 731 C C . VAL A 1 95 ? -16.182 -4.610 4.313 1.00 62.47 95 VAL A C 1
ATOM 733 O O . VAL A 1 95 ? -16.455 -3.470 3.962 1.00 62.47 95 VAL A O 1
ATOM 736 N N . LEU A 1 96 ? -14.946 -5.112 4.216 1.00 78.88 96 LEU A N 1
ATOM 737 C CA . LEU A 1 96 ? -13.791 -4.341 3.772 1.00 78.88 96 LEU A CA 1
ATOM 738 C C . LEU A 1 96 ? -13.214 -4.951 2.509 1.00 78.88 96 LEU A C 1
ATOM 740 O O . LEU A 1 96 ? -12.556 -5.991 2.556 1.00 78.88 96 LEU A O 1
ATOM 744 N N . ASP A 1 97 ? -13.395 -4.246 1.407 1.00 86.25 97 ASP A N 1
ATOM 745 C CA . ASP A 1 97 ? -12.721 -4.554 0.161 1.00 86.25 97 ASP A CA 1
ATOM 746 C C . ASP A 1 97 ? -11.452 -3.704 0.021 1.00 86.25 97 ASP A C 1
ATOM 748 O O . ASP A 1 97 ? -11.314 -2.627 0.617 1.00 86.25 97 ASP A O 1
ATOM 752 N N . LEU A 1 98 ? -10.494 -4.184 -0.774 1.00 88.50 98 LEU A N 1
ATOM 753 C CA . LEU A 1 98 ? -9.405 -3.318 -1.222 1.00 88.50 98 LEU A CA 1
ATOM 754 C C . LEU A 1 98 ? -9.999 -2.102 -1.937 1.00 88.50 98 LEU A C 1
ATOM 756 O O . LEU A 1 98 ? -11.041 -2.204 -2.574 1.00 88.50 98 LEU A O 1
ATOM 760 N N . GLU A 1 99 ? -9.326 -0.965 -1.818 1.00 89.75 99 GLU A N 1
ATOM 761 C CA . GLU A 1 99 ? -9.767 0.330 -2.344 1.00 89.75 99 GLU A CA 1
ATOM 762 C C . GLU A 1 99 ? -11.017 0.912 -1.661 1.00 89.75 99 GLU A C 1
ATOM 764 O O . GLU A 1 99 ? -11.402 2.029 -1.999 1.00 89.75 99 GLU A O 1
ATOM 769 N N . SER A 1 100 ? -11.593 0.241 -0.650 1.00 90.56 100 SER A N 1
ATOM 770 C CA . SER A 1 100 ? -12.680 0.831 0.143 1.00 90.56 100 SER A CA 1
ATOM 771 C C . SER A 1 100 ? -12.194 2.076 0.870 1.00 90.56 100 SER A C 1
ATOM 773 O O . SER A 1 100 ? -11.096 2.085 1.454 1.00 90.56 100 SER A O 1
ATOM 775 N N . ARG A 1 101 ? -13.034 3.112 0.887 1.00 92.38 101 ARG A N 1
ATOM 776 C CA . ARG A 1 101 ? -12.746 4.341 1.628 1.00 92.38 101 ARG A CA 1
ATOM 777 C C . ARG A 1 101 ? -13.175 4.231 3.084 1.00 92.38 101 ARG A C 1
ATOM 779 O O . ARG A 1 101 ? -14.296 3.827 3.401 1.00 92.38 101 ARG A O 1
ATOM 786 N N . ILE A 1 102 ? -12.267 4.625 3.970 1.00 93.06 102 ILE A N 1
ATOM 787 C CA . ILE A 1 102 ? -12.442 4.502 5.410 1.00 93.06 102 ILE A CA 1
ATOM 788 C C . ILE A 1 102 ? -12.160 5.799 6.159 1.00 93.06 102 ILE A C 1
ATOM 790 O O . ILE A 1 102 ? -11.340 6.611 5.736 1.00 93.06 102 ILE A O 1
ATOM 794 N N . THR A 1 103 ? -12.791 5.939 7.322 1.00 93.62 103 THR A N 1
ATOM 795 C CA . THR A 1 103 ? -12.508 6.980 8.315 1.00 93.62 103 THR A CA 1
ATOM 796 C C . THR A 1 103 ? -12.338 6.356 9.696 1.00 93.62 103 THR A C 1
ATOM 798 O O . THR A 1 103 ? -13.097 5.477 10.096 1.00 93.62 103 THR A O 1
ATOM 801 N N . ILE A 1 104 ? -11.350 6.824 10.448 1.00 92.44 104 ILE A N 1
ATOM 802 C CA . ILE A 1 104 ? -11.023 6.377 11.798 1.00 92.44 104 ILE A CA 1
ATOM 803 C C . ILE A 1 104 ? -11.468 7.450 12.781 1.00 92.44 104 ILE A C 1
ATOM 805 O O . ILE A 1 104 ? -11.055 8.606 12.680 1.00 92.44 104 ILE A O 1
ATOM 809 N N . THR A 1 105 ? -12.282 7.065 13.759 1.00 91.12 105 THR A N 1
ATOM 810 C CA . THR A 1 105 ? -12.739 7.968 14.818 1.00 91.12 105 THR A CA 1
ATOM 811 C C . THR A 1 105 ? -12.525 7.356 16.193 1.00 91.12 105 THR A C 1
ATOM 813 O O . THR A 1 105 ? -12.540 6.136 16.372 1.00 91.12 105 THR A O 1
ATOM 816 N N . ARG A 1 106 ? -12.311 8.206 17.194 1.00 88.12 106 ARG A N 1
ATOM 817 C CA . ARG A 1 106 ? -12.299 7.819 18.602 1.00 88.12 106 ARG A CA 1
ATOM 818 C C . ARG A 1 106 ? -13.489 8.458 19.307 1.00 88.12 106 ARG A C 1
ATOM 820 O O . ARG A 1 106 ? -13.606 9.678 19.348 1.00 88.12 106 ARG A O 1
ATOM 827 N N . LYS A 1 107 ? -14.347 7.637 19.908 1.00 82.25 107 LYS A N 1
ATOM 828 C CA . LYS A 1 107 ? -15.438 8.122 20.761 1.00 82.25 107 LYS A CA 1
ATOM 829 C C . LYS A 1 107 ? -14.932 8.408 22.182 1.00 82.25 107 LYS A C 1
ATOM 831 O O . LYS A 1 107 ? -13.958 7.804 22.637 1.00 82.25 107 LYS A O 1
ATOM 836 N N . GLU A 1 108 ? -15.556 9.355 22.887 1.00 69.56 108 GLU A N 1
ATOM 837 C CA . GLU A 1 108 ? -15.195 9.671 24.279 1.00 69.56 108 GLU A CA 1
ATOM 838 C C . GLU A 1 108 ? -15.332 8.425 25.158 1.00 69.56 108 GLU A C 1
ATOM 840 O O . GLU A 1 108 ? -16.376 7.785 25.177 1.00 69.56 108 GLU A O 1
ATOM 845 N N . HIS A 1 109 ? -14.250 8.061 25.857 1.00 64.81 109 HIS A N 1
ATOM 846 C CA . HIS A 1 109 ? -14.143 6.850 26.690 1.00 64.81 109 HIS A CA 1
ATOM 847 C C . HIS A 1 109 ? -14.405 5.510 25.977 1.00 64.81 109 HIS A C 1
ATOM 849 O O . HIS A 1 109 ? -14.355 4.458 26.610 1.00 64.81 109 HIS A O 1
ATOM 855 N N . GLU A 1 110 ? -14.599 5.534 24.662 1.00 60.50 110 GLU A N 1
ATOM 856 C CA . GLU A 1 110 ? -14.993 4.398 23.846 1.00 60.50 110 GLU A CA 1
ATOM 857 C C . GLU A 1 110 ? -13.883 4.044 22.845 1.00 60.50 110 GLU A C 1
ATOM 859 O O . GLU A 1 110 ? -13.042 4.859 22.454 1.00 60.50 110 GLU A O 1
ATOM 864 N N . HIS A 1 111 ? -13.842 2.764 22.489 1.00 75.31 111 HIS A N 1
ATOM 865 C CA . HIS A 1 111 ? -12.842 2.157 21.615 1.00 75.31 111 HIS A CA 1
ATOM 866 C C . HIS A 1 111 ? -12.716 2.893 20.267 1.00 75.31 111 HIS A C 1
ATOM 868 O O . HIS A 1 111 ? -13.632 3.593 19.833 1.00 75.31 111 HIS A O 1
ATOM 874 N N . PHE A 1 112 ? -11.577 2.735 19.586 1.00 85.31 112 PHE A N 1
ATOM 875 C CA . PHE A 1 112 ? -11.423 3.256 18.226 1.00 85.31 112 PHE A CA 1
ATOM 876 C C . PHE A 1 112 ? -12.454 2.596 17.305 1.00 85.31 112 PHE A C 1
ATOM 878 O O . PHE A 1 112 ? -12.748 1.406 17.452 1.00 85.31 112 PHE A O 1
ATOM 885 N N . GLN A 1 113 ? -12.994 3.368 16.366 1.00 88.25 113 GLN A N 1
ATOM 886 C CA . GLN A 1 113 ? -13.988 2.907 15.408 1.00 88.25 113 GLN A CA 1
ATOM 887 C C . GLN A 1 113 ? -13.554 3.205 13.976 1.00 88.25 113 GLN A C 1
ATOM 889 O O . GLN A 1 113 ? -13.027 4.273 13.670 1.00 88.25 113 GLN A O 1
ATOM 894 N N . LEU A 1 114 ? -13.816 2.240 13.105 1.00 88.31 114 LEU A N 1
ATOM 895 C CA . LEU A 1 114 ? -13.623 2.304 11.667 1.00 88.31 114 LEU A CA 1
ATOM 896 C C . LEU A 1 114 ? -14.980 2.513 10.995 1.00 88.31 114 LEU A C 1
ATOM 898 O O . LEU A 1 114 ? -15.856 1.665 11.124 1.00 88.31 114 LEU A O 1
ATOM 902 N N . GLY A 1 115 ? -15.144 3.607 10.264 1.00 88.25 115 GLY A N 1
ATOM 903 C CA . GLY A 1 115 ? -16.279 3.849 9.382 1.00 88.25 115 GLY A CA 1
ATOM 904 C C . GLY A 1 115 ? -15.912 3.507 7.944 1.00 88.25 115 GLY A C 1
ATOM 905 O O . GLY A 1 115 ? -14.881 3.972 7.464 1.00 88.25 115 GLY A O 1
ATOM 906 N N . VAL A 1 116 ? -16.744 2.725 7.259 1.00 86.69 116 VAL A N 1
ATOM 907 C CA . VAL A 1 116 ? -16.608 2.450 5.817 1.00 86.69 116 VAL A CA 1
ATOM 908 C C . VAL A 1 116 ? -17.621 3.306 5.070 1.00 86.69 116 VAL A C 1
ATOM 910 O O . VAL A 1 116 ? -18.826 3.178 5.306 1.00 86.69 116 VAL A O 1
ATOM 913 N N . GLU A 1 117 ? -17.154 4.191 4.191 1.00 82.50 117 GLU A N 1
ATOM 914 C CA . GLU A 1 117 ? -18.016 5.210 3.577 1.00 82.50 117 GLU A CA 1
ATOM 915 C C . GLU A 1 117 ? -19.102 4.608 2.678 1.00 82.50 117 GLU A C 1
ATOM 917 O O . GLU A 1 117 ? -20.236 5.082 2.689 1.00 82.50 117 GLU A O 1
ATOM 922 N N . GLU A 1 118 ? -18.800 3.521 1.964 1.00 77.19 118 GLU A N 1
ATOM 923 C CA . GLU A 1 118 ? -19.740 2.903 1.018 1.00 77.19 118 GLU A CA 1
ATOM 924 C C . GLU A 1 118 ? -20.976 2.290 1.690 1.00 77.19 118 GLU A C 1
ATOM 926 O O . GLU A 1 118 ? -22.034 2.191 1.068 1.00 77.19 118 GLU A O 1
ATOM 931 N N . CYS A 1 119 ? -20.864 1.868 2.955 1.00 71.19 119 CYS A N 1
ATOM 932 C CA . CYS A 1 119 ? -21.959 1.203 3.666 1.00 71.19 119 CYS A CA 1
ATOM 933 C C . CYS A 1 119 ? -22.433 1.931 4.931 1.00 71.19 119 CYS A C 1
ATOM 935 O O . CYS A 1 119 ? -23.426 1.511 5.530 1.00 71.19 119 CYS A O 1
ATOM 937 N N . GLY A 1 120 ? -21.747 2.999 5.353 1.00 70.31 120 GLY A N 1
ATOM 938 C CA . GLY A 1 120 ? -22.091 3.784 6.543 1.00 70.31 120 GLY A CA 1
ATOM 939 C C . GLY A 1 120 ? -22.005 3.005 7.862 1.00 70.31 120 GLY A C 1
ATOM 940 O O . GLY A 1 120 ? -22.593 3.423 8.862 1.00 70.31 120 GLY A O 1
ATOM 941 N N . ARG A 1 121 ? -21.321 1.853 7.878 1.00 74.44 121 ARG A N 1
ATOM 942 C CA . ARG A 1 121 ? -21.171 1.006 9.069 1.00 74.44 121 ARG A CA 1
ATOM 943 C C . ARG A 1 121 ? -19.922 1.375 9.850 1.00 74.44 121 ARG A C 1
ATOM 945 O O . ARG A 1 121 ? -18.880 1.662 9.265 1.00 74.44 121 ARG A O 1
ATOM 952 N N . TRP A 1 122 ? -20.053 1.307 11.173 1.00 84.06 122 TRP A N 1
ATOM 953 C CA . TRP A 1 122 ? -18.971 1.522 12.124 1.00 84.06 122 TRP A CA 1
ATOM 954 C C . TRP A 1 122 ? -18.562 0.202 12.772 1.00 84.06 122 TRP A C 1
ATOM 956 O O . TRP A 1 122 ? -19.418 -0.565 13.211 1.00 84.06 122 TRP A O 1
ATOM 966 N N . HIS A 1 123 ? -17.257 -0.022 12.842 1.00 84.00 123 HIS A N 1
ATOM 967 C CA . HIS A 1 123 ? -16.620 -1.255 13.284 1.00 84.00 123 HIS A CA 1
ATOM 968 C C . HIS A 1 123 ? -15.673 -0.980 14.443 1.00 84.00 123 HIS A C 1
ATOM 970 O O . HIS A 1 123 ? -14.896 -0.026 14.393 1.00 84.00 123 HIS A O 1
ATOM 976 N N . GLY A 1 124 ? -15.728 -1.799 15.491 1.00 84.25 124 GLY A N 1
ATOM 977 C CA . GLY A 1 124 ? -14.809 -1.672 16.619 1.00 84.25 124 GLY A CA 1
ATOM 978 C C . GLY A 1 124 ? -13.402 -2.113 16.221 1.00 84.25 124 GLY A C 1
ATOM 979 O O . GLY A 1 124 ? -13.217 -3.191 15.661 1.00 84.25 124 GLY A O 1
ATOM 980 N N . MET A 1 125 ? -12.389 -1.308 16.532 1.00 85.12 125 MET A N 1
ATOM 981 C CA . MET A 1 125 ? -10.993 -1.644 16.248 1.00 85.12 125 MET A CA 1
ATOM 982 C C . MET A 1 125 ? -10.112 -1.510 17.488 1.00 85.12 125 MET A C 1
ATOM 984 O O . MET A 1 125 ? -10.413 -0.772 18.431 1.00 85.12 125 MET A O 1
ATOM 988 N N . PHE A 1 126 ? -8.986 -2.222 17.482 1.00 85.00 126 PHE A N 1
ATOM 989 C CA . PHE A 1 126 ? -7.998 -2.068 18.541 1.00 85.00 126 PHE A CA 1
ATOM 990 C C . PHE A 1 126 ? -7.364 -0.677 18.480 1.00 85.00 126 PHE A C 1
ATOM 992 O O . PHE A 1 126 ? -7.092 -0.138 17.403 1.00 85.00 126 PHE A O 1
ATOM 999 N N . GLY A 1 127 ? -7.108 -0.096 19.652 1.00 83.06 127 GLY A N 1
ATOM 1000 C CA . GLY A 1 127 ? -6.355 1.148 19.754 1.00 83.06 127 GLY A CA 1
ATOM 1001 C C . GLY A 1 127 ? -4.872 0.966 19.408 1.00 83.06 127 GLY A C 1
ATOM 1002 O O . GLY A 1 127 ? -4.386 -0.166 19.337 1.00 83.06 127 GLY A O 1
ATOM 1003 N N . PRO A 1 128 ? -4.138 2.072 19.199 1.00 84.19 128 PRO A N 1
ATOM 1004 C CA . PRO A 1 128 ? -2.707 2.020 18.949 1.00 84.19 128 PRO A CA 1
ATOM 1005 C C . PRO A 1 128 ? -1.975 1.349 20.114 1.00 84.19 128 PRO A C 1
ATOM 1007 O O . PRO A 1 128 ? -2.325 1.587 21.273 1.00 84.19 128 PRO A O 1
ATOM 1010 N N . PRO A 1 129 ? -0.927 0.557 19.834 1.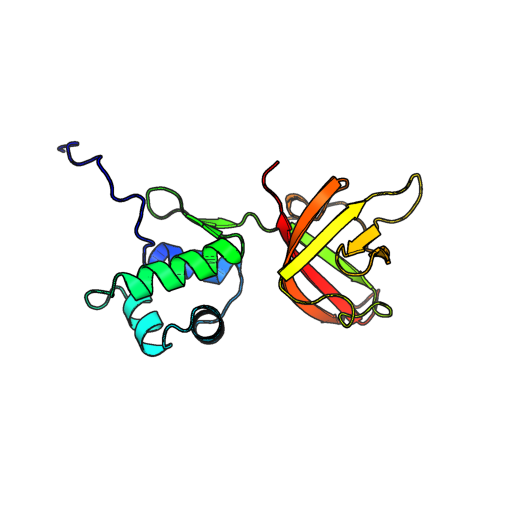00 81.44 129 PRO A N 1
ATOM 1011 C CA . PRO A 1 129 ? -0.114 -0.035 20.884 1.00 81.44 129 PRO A CA 1
ATOM 1012 C C . PRO A 1 129 ? 0.562 1.057 21.725 1.00 81.44 129 PRO A C 1
ATOM 1014 O O . PRO A 1 129 ? 0.936 2.124 21.221 1.00 81.44 129 PRO A O 1
ATOM 1017 N N . GLU A 1 130 ? 0.772 0.780 23.013 1.00 77.25 130 GLU A N 1
ATOM 1018 C CA . GLU A 1 130 ? 1.383 1.739 23.943 1.00 77.25 130 GLU A CA 1
ATOM 1019 C C . GLU A 1 130 ? 2.824 2.112 23.546 1.00 77.25 130 GLU A C 1
ATOM 1021 O O . GLU A 1 130 ? 3.264 3.244 23.772 1.00 77.25 130 GLU A O 1
ATOM 1026 N N . GLY A 1 131 ? 3.538 1.212 22.860 1.00 76.44 131 GLY A N 1
ATOM 1027 C CA . GLY A 1 131 ? 4.921 1.392 22.420 1.00 76.44 131 GLY A CA 1
ATOM 1028 C C . GLY A 1 131 ? 5.304 0.513 21.226 1.00 76.44 131 GLY A C 1
ATOM 1029 O O . GLY A 1 131 ? 4.474 -0.185 20.648 1.00 76.44 131 GLY A O 1
ATOM 1030 N N . GLY A 1 132 ? 6.588 0.549 20.865 1.00 76.25 132 GLY A N 1
ATOM 1031 C CA . GLY A 1 132 ? 7.168 -0.284 19.809 1.00 76.25 132 GLY A CA 1
ATOM 1032 C C . GLY A 1 132 ? 7.373 0.430 18.473 1.00 76.25 132 GLY A C 1
ATOM 1033 O O . GLY A 1 132 ? 6.822 1.501 18.214 1.00 76.25 132 GLY A O 1
ATOM 1034 N N . TYR A 1 133 ? 8.189 -0.196 17.621 1.00 70.06 133 TYR A N 1
ATOM 1035 C CA . TYR A 1 133 ? 8.640 0.360 16.342 1.00 70.06 133 TYR A CA 1
ATOM 1036 C C . TYR A 1 133 ? 7.471 0.786 15.440 1.00 70.06 133 TYR A C 1
ATOM 1038 O O . TYR A 1 133 ? 7.517 1.845 14.838 1.00 70.06 133 TYR A O 1
ATOM 1046 N N . HIS A 1 134 ? 6.368 0.035 15.422 1.00 73.12 134 HIS A N 1
ATOM 1047 C CA . HIS A 1 134 ? 5.243 0.292 14.515 1.00 73.12 134 HIS A CA 1
ATOM 1048 C C . HIS A 1 134 ? 4.176 1.262 15.050 1.00 73.12 134 HIS A C 1
ATOM 1050 O O . HIS A 1 134 ? 3.176 1.502 14.374 1.00 73.12 134 HIS A O 1
ATOM 1056 N N . LYS A 1 135 ? 4.367 1.843 16.243 1.00 81.62 135 LYS A N 1
ATOM 1057 C CA . LYS A 1 135 ? 3.391 2.762 16.856 1.00 81.62 135 LYS A CA 1
ATOM 1058 C C . LYS A 1 135 ? 3.149 4.013 16.008 1.00 81.62 135 LYS A C 1
ATOM 1060 O O . LYS A 1 135 ? 2.033 4.522 15.959 1.00 81.62 135 LYS A O 1
ATOM 1065 N N . HIS A 1 136 ? 4.186 4.532 15.351 1.00 82.19 136 HIS A N 1
ATOM 1066 C CA . HIS A 1 136 ? 4.100 5.805 14.631 1.00 82.19 136 HIS A CA 1
ATOM 1067 C C . HIS A 1 136 ? 3.232 5.735 13.364 1.00 82.19 136 HIS A C 1
ATOM 1069 O O . HIS A 1 136 ? 2.684 6.762 12.964 1.00 82.19 136 HIS A O 1
ATOM 1075 N N . SER A 1 137 ? 3.098 4.549 12.763 1.00 89.75 137 SER A N 1
ATOM 1076 C CA . SER A 1 137 ? 2.260 4.288 11.587 1.00 89.75 137 SER A CA 1
ATOM 1077 C C . SER A 1 137 ? 0.908 3.658 11.932 1.00 89.75 137 SER A C 1
ATOM 1079 O O . SER A 1 137 ? 0.154 3.318 11.025 1.00 89.75 137 SER A O 1
ATOM 1081 N N . TYR A 1 138 ? 0.569 3.509 13.217 1.00 92.62 138 TYR A N 1
ATOM 1082 C CA . TYR A 1 138 ? -0.772 3.072 13.600 1.00 92.62 138 TYR A CA 1
ATOM 1083 C C . TYR A 1 138 ? -1.799 4.179 13.324 1.00 92.62 138 TYR A C 1
ATOM 1085 O O . TYR A 1 138 ? -1.497 5.366 13.493 1.00 92.62 138 TYR A O 1
ATOM 1093 N N . ALA A 1 139 ? -3.001 3.782 12.912 1.00 92.94 139 ALA A N 1
ATOM 1094 C CA . ALA A 1 139 ? -4.128 4.672 12.657 1.00 92.94 139 ALA A CA 1
ATOM 1095 C C . ALA A 1 139 ? -4.464 5.551 13.874 1.00 92.94 139 ALA A C 1
ATOM 1097 O O . ALA A 1 139 ? -4.395 5.117 15.026 1.00 92.94 139 ALA A O 1
ATOM 1098 N N . LYS A 1 140 ? -4.839 6.802 13.628 1.00 91.62 140 LYS A N 1
ATOM 1099 C CA . LYS A 1 140 ? -5.180 7.784 14.660 1.00 91.62 140 LYS A CA 1
ATOM 1100 C C . LYS A 1 140 ? -6.580 8.325 14.424 1.00 91.62 140 LYS A C 1
ATOM 1102 O O . LYS A 1 140 ? -7.142 8.189 13.344 1.00 91.62 140 LYS A O 1
ATOM 1107 N N . ASP A 1 141 ? -7.117 8.954 15.459 1.00 92.25 141 ASP A N 1
ATOM 1108 C CA . ASP A 1 141 ? -8.376 9.681 15.360 1.00 92.25 141 ASP A CA 1
ATOM 1109 C C . ASP A 1 141 ? -8.305 10.762 14.265 1.00 92.25 141 ASP A C 1
ATOM 1111 O O . ASP A 1 141 ? -7.316 11.502 14.165 1.00 92.25 141 ASP A O 1
ATOM 1115 N N . GLY A 1 142 ? -9.333 10.805 13.420 1.00 91.31 142 GLY A N 1
ATOM 1116 C CA . GLY A 1 142 ? -9.421 11.690 12.262 1.00 91.31 142 GLY A CA 1
ATOM 1117 C C . GLY A 1 142 ? -8.512 11.304 11.091 1.00 91.31 142 GLY A C 1
ATOM 1118 O O . GLY A 1 142 ? -8.226 12.158 10.251 1.00 91.31 142 GLY A O 1
ATOM 1119 N N . ASP A 1 143 ? -7.984 10.079 11.048 1.00 94.06 143 ASP A N 1
ATOM 1120 C CA . ASP A 1 143 ? -7.375 9.547 9.827 1.00 94.06 143 ASP A CA 1
ATOM 1121 C C . ASP A 1 143 ? -8.465 9.041 8.876 1.00 94.06 143 ASP A C 1
ATOM 1123 O O . ASP A 1 143 ? -9.404 8.375 9.300 1.00 94.06 143 ASP A O 1
ATOM 1127 N N . SER A 1 144 ? -8.308 9.298 7.584 1.00 94.56 144 SER A N 1
ATOM 1128 C CA . SER A 1 144 ? -9.131 8.731 6.514 1.00 94.56 144 SER A CA 1
ATOM 1129 C C . SER A 1 144 ? -8.237 8.262 5.373 1.00 94.56 144 SER A C 1
ATOM 1131 O O . SER A 1 144 ? -7.060 8.635 5.319 1.00 94.56 144 SER A O 1
ATOM 1133 N N . GLY A 1 145 ? -8.754 7.409 4.491 1.00 94.81 145 GLY A N 1
ATOM 1134 C CA . GLY A 1 145 ? -8.008 6.972 3.315 1.00 94.81 145 GLY A CA 1
ATOM 1135 C C . GLY A 1 145 ? -8.549 5.714 2.651 1.00 94.81 145 GLY A C 1
ATOM 1136 O O . GLY A 1 145 ? -9.683 5.305 2.897 1.00 94.81 145 GLY A O 1
ATOM 1137 N N . LEU A 1 146 ? -7.722 5.099 1.805 1.00 94.88 146 LEU A N 1
ATOM 1138 C CA . LEU A 1 146 ? -8.085 3.931 0.995 1.00 94.88 146 LEU A CA 1
ATOM 1139 C C . LEU A 1 146 ? -7.358 2.678 1.471 1.00 94.88 146 LEU A C 1
ATOM 1141 O O . LEU A 1 146 ? -6.136 2.694 1.640 1.00 94.88 146 LEU A O 1
ATOM 1145 N N . ILE A 1 147 ? -8.088 1.579 1.651 1.00 93.38 147 ILE A N 1
ATOM 1146 C CA . ILE A 1 147 ? -7.495 0.287 2.014 1.00 93.38 147 ILE A CA 1
ATOM 1147 C C . ILE A 1 147 ? -6.641 -0.250 0.859 1.00 93.38 147 ILE A C 1
ATOM 1149 O O . ILE A 1 147 ? -7.088 -0.310 -0.280 1.00 93.38 147 ILE A O 1
ATOM 1153 N N . VAL A 1 148 ? -5.422 -0.706 1.160 1.00 93.38 148 VAL A N 1
ATOM 1154 C CA . VAL A 1 148 ? -4.479 -1.243 0.154 1.00 93.38 148 VAL A CA 1
ATOM 1155 C C . VAL A 1 148 ? -3.959 -2.646 0.462 1.00 93.38 148 VAL A C 1
ATOM 1157 O O . VAL A 1 148 ? -3.390 -3.307 -0.413 1.00 93.38 148 VAL A O 1
ATOM 1160 N N . ASP A 1 149 ? -4.148 -3.117 1.696 1.00 91.19 149 ASP A N 1
ATOM 1161 C CA . ASP A 1 149 ? -3.779 -4.470 2.105 1.00 91.19 149 ASP A CA 1
ATOM 1162 C C . ASP A 1 149 ? -4.642 -4.930 3.282 1.00 91.19 149 ASP A C 1
ATOM 1164 O O . ASP A 1 149 ? -4.866 -4.178 4.232 1.00 91.19 149 ASP A O 1
ATOM 1168 N N . ILE A 1 150 ? -5.085 -6.184 3.242 1.00 89.88 150 ILE A N 1
ATOM 1169 C CA . ILE A 1 150 ? -5.788 -6.840 4.346 1.00 89.88 150 ILE A CA 1
ATOM 1170 C C . ILE A 1 150 ? -5.139 -8.204 4.542 1.00 89.88 150 ILE A C 1
ATOM 1172 O O . ILE A 1 150 ? -5.101 -9.023 3.626 1.00 89.88 150 ILE A O 1
ATOM 1176 N N . ARG A 1 151 ? -4.634 -8.468 5.748 1.00 87.75 151 ARG A N 1
ATOM 1177 C CA . ARG A 1 151 ? -4.028 -9.754 6.106 1.00 87.75 151 ARG A CA 1
ATOM 1178 C C . ARG A 1 151 ? -4.670 -10.311 7.358 1.00 87.75 151 ARG A C 1
ATOM 1180 O O . ARG A 1 151 ? -4.607 -9.700 8.423 1.00 87.75 151 ARG A O 1
ATOM 1187 N N . THR A 1 152 ? -5.233 -11.505 7.247 1.00 87.50 152 THR A N 1
ATOM 1188 C CA . THR A 1 152 ? -5.716 -12.249 8.410 1.00 87.50 152 THR A CA 1
ATOM 1189 C C . THR A 1 152 ? -4.580 -13.078 9.000 1.00 87.50 152 THR A C 1
ATOM 1191 O O . THR A 1 152 ? -3.869 -13.780 8.281 1.00 87.50 152 THR A O 1
ATOM 1194 N N . ARG A 1 153 ? -4.405 -13.003 10.319 1.00 86.69 153 ARG A N 1
ATOM 1195 C CA . ARG A 1 153 ? -3.423 -13.797 11.068 1.00 86.69 153 ARG A CA 1
ATOM 1196 C C . ARG A 1 153 ? -4.037 -14.337 12.352 1.00 86.69 153 ARG A C 1
ATOM 1198 O O . ARG A 1 153 ? -5.038 -13.813 12.830 1.00 86.69 153 ARG A O 1
ATOM 1205 N N . THR A 1 154 ? -3.421 -15.363 12.923 1.00 86.69 154 THR A N 1
ATOM 1206 C CA . THR A 1 154 ? -3.756 -15.826 14.273 1.00 86.69 154 THR A CA 1
ATOM 1207 C C . THR A 1 154 ? -2.930 -15.048 15.287 1.00 86.69 154 THR A C 1
ATOM 1209 O O . THR A 1 154 ? -1.703 -15.033 15.220 1.00 86.69 154 THR A O 1
ATOM 1212 N N . ASP A 1 155 ? -3.619 -14.397 16.207 1.00 85.06 155 ASP A N 1
ATOM 1213 C CA . ASP A 1 155 ? -3.092 -13.757 17.398 1.00 85.06 155 ASP A CA 1
ATOM 1214 C C . ASP A 1 155 ? -3.322 -14.670 18.612 1.00 85.06 155 ASP A C 1
ATOM 1216 O O . ASP A 1 155 ? -4.328 -15.378 18.703 1.00 85.06 155 ASP A O 1
ATOM 1220 N N . LYS A 1 156 ? -2.358 -14.695 19.530 1.00 83.25 156 LYS A N 1
ATOM 1221 C CA . LYS A 1 156 ? -2.387 -15.591 20.688 1.00 83.25 156 LYS A CA 1
ATOM 1222 C C . LYS A 1 156 ? -3.462 -15.183 21.695 1.00 83.25 156 LYS A C 1
ATOM 1224 O O . LYS A 1 156 ? -4.081 -16.059 22.293 1.00 83.25 156 LYS A O 1
ATOM 1229 N N . ASP A 1 157 ? -3.663 -13.881 21.868 1.00 80.81 157 ASP A N 1
ATOM 1230 C CA . ASP A 1 157 ? -4.512 -13.338 22.929 1.00 80.81 157 ASP A CA 1
ATOM 1231 C C . ASP A 1 157 ? -5.925 -13.040 22.412 1.00 80.81 157 ASP A C 1
ATOM 1233 O O . ASP A 1 157 ? -6.901 -13.149 23.152 1.00 80.81 157 ASP A O 1
ATOM 1237 N N . TYR A 1 158 ? -6.042 -12.724 21.119 1.00 77.88 158 TYR A N 1
ATOM 1238 C CA . TYR A 1 158 ? -7.294 -12.277 20.498 1.00 77.88 158 TYR A CA 1
ATOM 1239 C C . TYR A 1 158 ? -7.860 -13.249 19.453 1.00 77.88 158 TYR A C 1
ATOM 1241 O O . TYR A 1 158 ? -8.876 -12.958 18.821 1.00 77.88 158 TYR A O 1
ATOM 1249 N N . GLY A 1 159 ? -7.229 -14.411 19.262 1.00 84.56 159 GLY A N 1
ATOM 1250 C CA . GLY A 1 159 ? -7.619 -15.364 18.227 1.00 84.56 159 GLY A CA 1
ATOM 1251 C C . GLY A 1 159 ? -7.317 -14.819 16.833 1.00 84.56 159 GLY A C 1
ATOM 1252 O O . GLY A 1 159 ? -6.290 -14.192 16.605 1.00 84.56 159 GLY A O 1
ATOM 1253 N N . HIS A 1 160 ? -8.176 -15.064 15.850 1.00 85.25 160 HIS A N 1
ATOM 1254 C CA . HIS A 1 160 ? -7.940 -14.514 14.516 1.00 85.25 160 HIS A CA 1
ATOM 1255 C C . HIS A 1 160 ? -8.070 -12.977 14.517 1.00 85.25 160 HIS A C 1
ATOM 1257 O O . HIS A 1 160 ? -8.910 -12.394 15.187 1.00 85.25 160 HIS A O 1
ATOM 1263 N N . VAL A 1 161 ? -7.235 -12.280 13.764 1.00 87.00 161 VAL A N 1
ATOM 1264 C CA . VAL A 1 161 ? -7.320 -10.821 13.632 1.00 87.00 161 VAL A CA 1
ATOM 1265 C C . VAL A 1 161 ? -7.039 -10.428 12.196 1.00 87.00 161 VAL A C 1
ATOM 1267 O O . VAL A 1 161 ? -6.289 -11.115 11.496 1.00 87.00 161 VAL A O 1
ATOM 1270 N N . SER A 1 162 ? -7.625 -9.318 11.759 1.00 88.62 162 SER A N 1
ATOM 1271 C CA . SER A 1 162 ? -7.331 -8.737 10.450 1.00 88.62 162 SER A CA 1
ATOM 1272 C C . SER A 1 162 ? -6.476 -7.496 10.633 1.00 88.62 162 SER A C 1
ATOM 1274 O O . SER A 1 162 ? -6.909 -6.521 11.241 1.00 88.62 162 SER A O 1
ATOM 1276 N N . GLN A 1 163 ? -5.250 -7.544 10.123 1.00 90.00 163 GLN A N 1
ATOM 1277 C CA . GLN A 1 163 ? -4.398 -6.377 9.984 1.00 90.00 163 GLN A CA 1
ATOM 1278 C C . GLN A 1 163 ? -4.736 -5.694 8.663 1.00 90.00 163 GLN A C 1
ATOM 1280 O O . GLN A 1 163 ? -4.627 -6.308 7.602 1.00 90.00 163 GLN A O 1
ATOM 1285 N N . VAL A 1 164 ? -5.125 -4.429 8.733 1.00 91.31 164 VAL A N 1
ATOM 1286 C CA . VAL A 1 164 ? -5.488 -3.622 7.570 1.00 91.31 164 VAL A CA 1
ATOM 1287 C C . VAL A 1 164 ? -4.441 -2.533 7.395 1.00 91.31 164 VAL A C 1
ATOM 1289 O O . VAL A 1 164 ? -4.055 -1.889 8.373 1.00 91.31 164 VAL A O 1
ATOM 1292 N N . LYS A 1 165 ? -3.975 -2.327 6.163 1.00 93.88 165 LYS A N 1
ATOM 1293 C CA . LYS A 1 165 ? -3.191 -1.155 5.770 1.00 93.88 165 LYS A CA 1
ATOM 1294 C C . LYS A 1 165 ? -4.005 -0.273 4.840 1.00 93.88 165 LYS A C 1
ATOM 1296 O O . LYS A 1 165 ? -4.704 -0.771 3.958 1.00 93.88 165 LYS A O 1
ATOM 1301 N N . PHE A 1 166 ? -3.845 1.031 5.001 1.00 95.12 166 PHE A N 1
ATOM 1302 C CA . PHE A 1 166 ? -4.465 2.034 4.151 1.00 95.12 166 PHE A CA 1
ATOM 1303 C C . PHE A 1 166 ? -3.474 3.146 3.806 1.00 95.12 166 PHE A C 1
ATOM 1305 O O . PHE A 1 166 ? -2.525 3.414 4.552 1.00 95.12 166 PHE A O 1
ATOM 1312 N N . VAL A 1 167 ? -3.698 3.786 2.664 1.00 95.88 167 VAL A N 1
ATOM 1313 C CA . VAL A 1 167 ? -3.011 5.019 2.276 1.00 95.88 167 VAL A CA 1
ATOM 1314 C C . VAL A 1 167 ? -3.831 6.177 2.829 1.00 95.88 167 VAL A C 1
ATOM 1316 O O . VAL A 1 167 ? -4.998 6.290 2.450 1.00 95.88 167 VAL A O 1
ATOM 1319 N N . PRO A 1 168 ? -3.281 6.989 3.749 1.00 94.50 168 PRO A N 1
ATOM 1320 C CA . PRO A 1 168 ? -4.015 8.115 4.298 1.00 94.50 168 PRO A CA 1
ATOM 1321 C C . PRO A 1 168 ? -4.253 9.178 3.223 1.00 94.50 168 PRO A C 1
ATOM 1323 O O . PRO A 1 168 ? -3.385 9.397 2.376 1.00 94.50 168 PRO A O 1
ATOM 1326 N N . ASP A 1 169 ? -5.393 9.861 3.291 1.00 91.81 169 ASP A N 1
ATOM 1327 C CA . ASP A 1 169 ? -5.619 11.056 2.480 1.00 91.81 169 ASP A CA 1
ATOM 1328 C C . ASP A 1 169 ? -4.561 12.122 2.818 1.00 91.81 169 ASP A C 1
ATOM 1330 O O . ASP A 1 169 ? -4.139 12.265 3.976 1.00 91.81 169 ASP A O 1
ATOM 1334 N N . GLU A 1 170 ? -4.113 12.870 1.808 1.00 75.00 170 GLU A N 1
ATOM 1335 C CA . GLU A 1 170 ? -3.283 14.052 2.040 1.00 75.00 170 GLU A CA 1
ATOM 1336 C C . GLU A 1 170 ? -4.098 15.054 2.872 1.00 75.00 170 GLU A C 1
ATOM 1338 O O . GLU A 1 170 ? -5.219 15.408 2.505 1.00 75.00 170 GLU A O 1
ATOM 1343 N N . ARG A 1 171 ? -3.558 15.453 4.028 1.00 52.31 171 ARG A N 1
ATOM 1344 C CA . ARG A 1 171 ? -4.154 16.488 4.882 1.00 52.31 171 ARG A CA 1
ATOM 1345 C C . ARG A 1 171 ? -3.809 17.880 4.385 1.00 52.31 171 ARG A C 1
ATOM 1347 O O . ARG A 1 171 ? -2.628 18.076 4.019 1.00 52.31 171 ARG A O 1
#

InterPro domains:
  IPR001387 Cro/C1-type, helix-turn-helix domain [PF01381] (19-65)
  IPR001387 Cro/C1-type, helix-turn-helix domain [PS50943] (18-72)
  IPR001387 Cro/C1-type, helix-turn-helix domain [SM00530] (17-72)
  IPR001387 Cro/C1-type, helix-turn-helix domain [cd00093] (17-66)
  IPR010982 Lambda repressor-like, DNA-binding domain superfamily [G3DSA:1.10.260.40] (9-80)
  IPR010982 Lambda repressor-like, DNA-binding domain superfamily [SSF47413] (17-69)

Radius of gyration: 18.71 Å; chains: 1; bounding box: 55×37×48 Å

Sequence (171 aa):
MNASEKGTYSAIVTPGQVRAARAFLGWSQDELSERSKVPKRTLIRFEMGEGIPRLSTIAALRDTLERAGQVFSDGDGVKDTTKWFVLPHGESPKVLDLESRITITRKEHEHFQLGVEECGRWHGMFGPPEGGYHKHSYAKDGDSGLIVDIRTRTDKDYGHVSQVKFVPDER

Organism: NCBI:txid2959299

pLDDT: mean 84.8, std 15.0, range [29.61, 98.31]